Protein AF-A0A8T2QG71-F1 (afdb_monomer_lite)

Radius of gyration: 17.08 Å; chains: 1; bounding box: 44×31×45 Å

Organism: Ceratopteris richardii (NCBI:txid49495)

Structure (mmCIF, N/CA/C/O backbone):
data_AF-A0A8T2QG71-F1
#
_entry.id   AF-A0A8T2QG71-F1
#
loop_
_atom_site.group_PDB
_atom_site.id
_atom_site.type_symbol
_atom_site.label_atom_id
_atom_site.label_alt_id
_atom_site.label_comp_id
_atom_site.label_asym_id
_atom_site.label_entity_id
_atom_site.label_seq_id
_atom_site.pdbx_PDB_ins_code
_atom_site.Cartn_x
_atom_site.Cartn_y
_atom_site.Cartn_z
_atom_site.occupancy
_atom_site.B_iso_or_equiv
_atom_site.auth_seq_id
_atom_site.auth_comp_id
_atom_site.auth_asym_id
_atom_site.auth_atom_id
_atom_site.pdbx_PDB_model_num
ATOM 1 N N . MET A 1 1 ? -5.116 0.628 -10.742 1.00 92.44 1 MET A N 1
ATOM 2 C CA . MET A 1 1 ? -5.164 2.094 -10.550 1.00 92.44 1 MET A CA 1
ATOM 3 C C . MET A 1 1 ? -3.811 2.550 -10.040 1.00 92.44 1 MET A C 1
ATOM 5 O O . MET A 1 1 ? -3.249 1.851 -9.207 1.00 92.44 1 MET A O 1
ATOM 9 N N . PHE A 1 2 ? -3.308 3.684 -10.517 1.00 97.12 2 PHE A N 1
ATOM 10 C CA . PHE A 1 2 ? -2.129 4.361 -9.978 1.00 97.12 2 PHE A CA 1
ATOM 11 C C . PHE A 1 2 ? -2.433 5.856 -9.928 1.00 97.12 2 PHE A C 1
ATOM 13 O O . PHE A 1 2 ? -3.053 6.373 -10.859 1.00 97.12 2 PHE A O 1
ATOM 20 N N . GLN A 1 3 ? -1.992 6.530 -8.878 1.00 97.44 3 GLN A N 1
ATOM 21 C CA . GLN A 1 3 ? -2.072 7.975 -8.754 1.00 97.44 3 GLN A CA 1
ATOM 22 C C . GLN A 1 3 ? -0.763 8.493 -8.173 1.00 97.44 3 GLN A C 1
ATOM 24 O O . GLN A 1 3 ? -0.209 7.886 -7.256 1.00 97.44 3 GLN A O 1
ATOM 29 N N . GLY A 1 4 ? -0.299 9.621 -8.706 1.00 96.50 4 GLY A N 1
ATOM 30 C CA . GLY A 1 4 ? 0.969 10.231 -8.336 1.00 96.50 4 GLY A CA 1
ATOM 31 C C . GLY A 1 4 ? 2.004 10.144 -9.446 1.00 96.50 4 GLY A C 1
ATOM 32 O O . GLY A 1 4 ? 1.641 10.024 -10.617 1.00 96.50 4 GLY A O 1
ATOM 33 N N . THR A 1 5 ? 3.276 10.193 -9.063 1.00 97.12 5 THR A N 1
ATOM 34 C CA . THR A 1 5 ? 4.416 10.208 -9.983 1.00 97.12 5 THR A CA 1
ATOM 35 C C . THR A 1 5 ? 5.596 9.484 -9.354 1.00 97.12 5 THR A C 1
ATOM 37 O O . THR A 1 5 ? 5.891 9.682 -8.175 1.00 97.12 5 THR A O 1
ATOM 40 N N . LEU A 1 6 ? 6.309 8.698 -10.161 1.00 96.69 6 LEU A N 1
ATOM 41 C CA . LEU A 1 6 ? 7.609 8.145 -9.787 1.00 96.69 6 LEU A CA 1
ATOM 42 C C . LEU A 1 6 ? 8.726 9.026 -10.352 1.00 96.69 6 LEU A C 1
ATOM 44 O O . LEU A 1 6 ? 8.934 9.101 -11.563 1.00 96.69 6 LEU A O 1
ATOM 48 N N . GLU A 1 7 ? 9.476 9.676 -9.471 1.00 96.88 7 GLU A N 1
ATOM 49 C CA . GLU A 1 7 ? 10.598 10.552 -9.822 1.00 96.88 7 GLU A CA 1
ATOM 50 C C . GLU A 1 7 ? 11.759 9.769 -10.449 1.00 96.88 7 GLU A C 1
ATOM 52 O O . GLU A 1 7 ? 12.499 10.286 -11.287 1.00 96.88 7 GLU A O 1
ATOM 57 N N . ASN A 1 8 ? 11.897 8.492 -10.089 1.00 95.62 8 ASN A N 1
ATOM 58 C CA . ASN A 1 8 ? 12.921 7.588 -10.601 1.00 95.62 8 ASN A CA 1
ATOM 59 C C . ASN A 1 8 ? 12.366 6.547 -11.594 1.00 95.62 8 ASN A C 1
ATOM 61 O O . ASN A 1 8 ? 12.936 5.469 -11.754 1.00 95.62 8 ASN A O 1
ATOM 65 N N . LEU A 1 9 ? 11.303 6.875 -12.340 1.00 94.25 9 LEU A N 1
ATOM 66 C CA . LEU A 1 9 ? 10.728 5.975 -13.352 1.00 94.25 9 LEU A CA 1
ATOM 67 C C . LEU A 1 9 ? 11.753 5.522 -14.410 1.00 94.25 9 LEU A C 1
ATOM 69 O O . LEU A 1 9 ? 11.742 4.376 -14.853 1.00 94.25 9 LEU A O 1
ATOM 73 N N . THR A 1 10 ? 12.656 6.418 -14.828 1.00 92.31 10 THR A N 1
ATOM 74 C CA . THR A 1 10 ? 13.6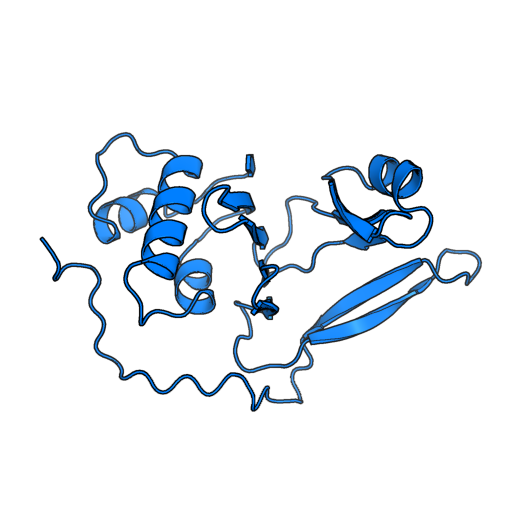65 6.103 -15.853 1.00 92.31 10 THR A CA 1
ATOM 75 C C . THR A 1 10 ? 14.654 5.016 -15.433 1.00 92.31 10 THR A C 1
ATOM 77 O O . THR A 1 10 ? 14.813 4.086 -16.220 1.00 92.31 10 THR A O 1
ATOM 80 N N . PRO A 1 11 ? 15.345 5.108 -14.285 1.00 93.69 11 PRO A N 1
ATOM 81 C CA . PRO A 1 11 ? 16.223 4.027 -13.844 1.00 93.69 11 PRO A CA 1
ATOM 82 C C . PRO A 1 11 ? 15.445 2.739 -13.542 1.00 93.69 11 PRO A C 1
ATOM 84 O O . PRO A 1 11 ? 15.872 1.682 -13.996 1.00 93.69 11 PRO A O 1
ATOM 87 N N . LEU A 1 12 ? 14.258 2.817 -12.922 1.00 92.62 12 LEU A N 1
ATOM 88 C CA . LEU A 1 12 ? 13.440 1.625 -12.658 1.00 92.62 12 LEU A CA 1
ATOM 89 C C . LEU A 1 12 ? 13.082 0.887 -13.956 1.00 92.62 12 LEU A C 1
ATOM 91 O O . LEU A 1 12 ? 13.252 -0.324 -14.053 1.00 92.62 12 LEU A O 1
ATOM 95 N N . ARG A 1 13 ? 12.677 1.592 -15.022 1.00 90.50 13 ARG A N 1
ATOM 96 C CA . ARG A 1 13 ? 12.368 0.920 -16.300 1.00 90.50 13 ARG A CA 1
ATOM 97 C C . ARG A 1 13 ? 13.576 0.171 -16.877 1.00 90.50 13 ARG A C 1
ATOM 99 O O . ARG A 1 13 ? 13.384 -0.840 -17.537 1.00 90.50 13 ARG A O 1
ATOM 106 N N . GLN A 1 14 ? 14.796 0.672 -16.670 1.00 88.88 14 GLN A N 1
ATOM 107 C CA . GLN A 1 14 ? 16.016 0.021 -17.157 1.00 88.88 14 GLN A CA 1
ATOM 108 C C . GLN A 1 14 ? 16.311 -1.245 -16.353 1.00 88.88 14 GLN A C 1
ATOM 110 O O . GLN A 1 14 ? 16.643 -2.268 -16.944 1.00 88.88 14 GLN A O 1
ATOM 115 N N . GLU A 1 15 ? 16.131 -1.183 -15.035 1.00 86.25 15 GLU A N 1
ATOM 116 C CA . GLU A 1 15 ? 16.299 -2.316 -14.122 1.00 86.25 15 GLU A CA 1
ATOM 117 C C . GLU A 1 15 ? 15.328 -3.460 -14.433 1.00 86.25 15 GLU A C 1
ATOM 119 O O . GLU A 1 15 ? 15.739 -4.615 -14.513 1.00 86.25 15 GLU A O 1
ATOM 124 N N . TYR A 1 16 ? 14.068 -3.132 -14.729 1.00 84.81 16 TYR A N 1
ATOM 125 C CA . TYR A 1 16 ? 13.062 -4.108 -15.158 1.00 84.81 16 TYR A CA 1
ATOM 126 C C . TYR A 1 16 ? 13.151 -4.479 -16.653 1.00 84.81 16 TYR A C 1
ATOM 128 O O . TYR A 1 16 ? 12.292 -5.204 -17.155 1.00 84.81 16 TYR A O 1
ATOM 136 N N . GLY A 1 17 ? 14.152 -3.987 -17.397 1.00 86.75 17 GLY A N 1
ATOM 137 C CA . GLY A 1 17 ? 14.333 -4.306 -18.821 1.00 86.75 17 GLY A CA 1
ATOM 138 C C . GLY A 1 17 ? 13.183 -3.839 -19.725 1.00 86.75 17 GLY A C 1
ATOM 139 O O . GLY A 1 17 ? 12.914 -4.439 -20.766 1.00 86.75 17 GLY A O 1
ATOM 140 N N . LEU A 1 18 ? 12.474 -2.781 -19.330 1.00 87.00 18 LEU A N 1
ATOM 141 C CA . LEU A 1 18 ? 11.280 -2.294 -20.008 1.00 87.00 18 LEU A CA 1
ATOM 142 C C . LEU A 1 18 ? 11.597 -1.304 -21.143 1.00 87.00 18 LEU A C 1
ATOM 144 O O . LEU A 1 18 ? 12.613 -0.607 -21.161 1.00 87.00 18 LEU A O 1
ATOM 148 N N . MET A 1 19 ? 10.673 -1.204 -22.104 1.00 83.31 19 MET A N 1
ATOM 149 C CA . MET A 1 19 ? 10.789 -0.305 -23.259 1.00 83.31 19 MET A CA 1
ATOM 150 C C . MET A 1 19 ? 10.797 1.187 -22.867 1.00 83.31 19 MET A C 1
ATOM 152 O O . MET A 1 19 ? 10.422 1.586 -21.769 1.00 83.31 19 MET A O 1
ATOM 156 N N . LYS A 1 20 ? 11.182 2.066 -23.802 1.00 74.44 20 LYS A N 1
ATOM 157 C CA . LYS A 1 20 ? 11.314 3.512 -23.532 1.00 74.44 20 LYS A CA 1
ATOM 158 C C . LYS A 1 20 ? 9.999 4.223 -23.157 1.00 74.44 20 LYS A C 1
ATOM 160 O O . LYS A 1 20 ? 10.074 5.241 -22.479 1.00 74.44 20 LYS A O 1
ATOM 165 N N . ASN A 1 21 ? 8.827 3.701 -23.519 1.00 80.25 21 ASN A N 1
ATOM 166 C CA . ASN A 1 21 ? 7.530 4.375 -23.327 1.00 80.25 21 ASN A CA 1
ATOM 167 C C . ASN A 1 21 ? 6.669 3.717 -22.231 1.00 80.25 21 ASN A C 1
ATOM 169 O O . ASN A 1 21 ? 5.513 3.377 -22.465 1.00 80.25 21 ASN A O 1
ATOM 173 N N . VAL A 1 22 ? 7.249 3.493 -21.053 1.00 87.38 22 VAL A N 1
ATOM 174 C CA . VAL A 1 22 ? 6.588 2.854 -19.901 1.00 87.38 22 VAL A CA 1
ATOM 175 C C . VAL A 1 22 ? 5.980 3.919 -18.997 1.00 87.38 22 VAL A C 1
ATOM 177 O O . VAL A 1 22 ? 6.667 4.873 -18.641 1.00 87.38 22 VAL A O 1
ATOM 180 N N . SER A 1 23 ? 4.717 3.741 -18.613 1.00 93.38 23 SER A N 1
ATOM 181 C CA . SER A 1 23 ? 4.063 4.526 -17.559 1.00 93.38 23 SER A CA 1
ATOM 182 C C . SER A 1 23 ? 4.255 3.889 -16.179 1.00 93.38 23 SER A C 1
ATOM 184 O O . SER A 1 23 ? 4.574 2.703 -16.071 1.00 93.38 23 SER A O 1
ATOM 186 N N . GLU A 1 24 ? 3.984 4.635 -15.110 1.00 95.31 24 GLU A N 1
ATOM 187 C CA . GLU A 1 24 ? 4.003 4.146 -13.725 1.00 95.31 24 GLU A CA 1
ATOM 188 C C . GLU A 1 24 ? 3.079 2.936 -13.535 1.00 95.31 24 GLU A C 1
ATOM 190 O O . GLU A 1 24 ? 3.435 1.970 -12.865 1.00 95.31 24 GLU A O 1
ATOM 195 N N . VAL A 1 25 ? 1.918 2.941 -14.200 1.00 95.12 25 VAL A N 1
ATOM 196 C CA . VAL A 1 25 ? 0.981 1.807 -14.199 1.00 95.12 25 VAL A CA 1
ATOM 197 C C . VAL A 1 25 ? 1.643 0.548 -14.761 1.00 95.12 25 VAL A C 1
ATOM 199 O O . VAL A 1 25 ? 1.516 -0.526 -14.176 1.00 95.12 25 VAL A O 1
ATOM 202 N N . MET A 1 26 ? 2.347 0.665 -15.891 1.00 93.69 26 MET A N 1
ATOM 203 C CA . MET A 1 26 ? 3.036 -0.470 -16.510 1.00 93.69 26 MET A CA 1
ATOM 204 C C . MET A 1 26 ? 4.194 -0.966 -15.643 1.00 93.69 26 MET A C 1
ATOM 206 O O . MET A 1 26 ? 4.354 -2.177 -15.497 1.00 93.69 26 MET A O 1
ATOM 210 N N . LEU A 1 27 ? 4.956 -0.049 -15.039 1.00 94.50 27 LEU A N 1
ATOM 211 C CA . LEU A 1 27 ? 6.033 -0.395 -14.113 1.00 94.50 27 LEU A CA 1
ATOM 212 C C . LEU A 1 27 ? 5.498 -1.194 -12.916 1.00 94.50 27 LEU A C 1
ATOM 214 O O . LEU A 1 27 ? 6.020 -2.264 -12.626 1.00 94.50 27 LEU A O 1
ATOM 218 N N . VAL A 1 28 ? 4.435 -0.721 -12.255 1.00 95.44 28 VAL A N 1
ATOM 219 C CA . VAL A 1 28 ? 3.840 -1.411 -11.095 1.00 95.44 28 VAL A CA 1
ATOM 220 C C . VAL A 1 28 ? 3.307 -2.793 -11.475 1.00 95.44 28 VAL A C 1
ATOM 222 O O . VAL A 1 28 ? 3.473 -3.742 -10.710 1.00 95.44 28 VAL A O 1
ATOM 225 N N . ILE A 1 29 ? 2.702 -2.938 -12.660 1.00 94.25 29 ILE A N 1
ATOM 226 C CA . ILE A 1 29 ? 2.255 -4.247 -13.155 1.00 94.25 29 ILE A CA 1
ATOM 227 C C . ILE A 1 29 ? 3.444 -5.198 -13.327 1.00 94.25 29 ILE A C 1
ATOM 229 O O . ILE A 1 29 ? 3.346 -6.358 -12.925 1.00 94.25 29 ILE A O 1
ATOM 233 N N . GLU A 1 30 ? 4.554 -4.741 -13.908 1.00 92.00 30 GLU A N 1
ATOM 234 C CA . GLU A 1 30 ? 5.721 -5.605 -14.115 1.00 92.00 30 GLU A CA 1
ATOM 235 C C . GLU A 1 30 ? 6.449 -5.932 -12.806 1.00 92.00 30 GLU A C 1
ATOM 237 O O . GLU A 1 30 ? 6.811 -7.086 -12.567 1.00 92.00 30 GLU A O 1
ATOM 242 N N . ALA A 1 31 ? 6.585 -4.954 -11.911 1.00 92.00 31 ALA A N 1
ATOM 243 C CA . ALA A 1 31 ? 7.125 -5.164 -10.574 1.00 92.00 31 ALA A CA 1
ATOM 244 C C . ALA A 1 31 ? 6.299 -6.215 -9.810 1.00 92.00 31 ALA A C 1
ATOM 246 O O . ALA A 1 31 ? 6.855 -7.169 -9.265 1.00 92.00 31 ALA A O 1
ATOM 247 N N . TYR A 1 32 ? 4.963 -6.120 -9.857 1.00 93.56 32 TYR A N 1
ATOM 248 C CA . TYR A 1 32 ? 4.070 -7.112 -9.253 1.00 93.56 32 TYR A CA 1
ATOM 249 C C . TYR A 1 32 ? 4.225 -8.507 -9.870 1.00 93.56 32 TYR A C 1
ATOM 251 O O . TYR A 1 32 ? 4.320 -9.491 -9.136 1.00 93.56 32 TYR A O 1
ATOM 259 N N . LYS A 1 33 ? 4.289 -8.622 -11.203 1.00 91.62 33 LYS A N 1
ATOM 260 C CA . LYS A 1 33 ? 4.542 -9.917 -11.858 1.00 91.62 33 LYS A CA 1
ATOM 261 C C . LYS A 1 33 ? 5.872 -10.513 -11.424 1.00 91.62 33 LYS A C 1
ATOM 263 O O . LYS A 1 33 ? 5.952 -11.714 -11.211 1.00 91.62 33 LYS A O 1
ATOM 268 N N . THR A 1 34 ? 6.898 -9.686 -11.250 1.00 88.00 34 THR A N 1
ATOM 269 C CA . THR A 1 34 ? 8.210 -10.159 -10.802 1.00 88.00 34 THR A CA 1
ATOM 270 C C . THR A 1 34 ? 8.150 -10.684 -9.366 1.00 88.00 34 THR A C 1
ATOM 272 O O . THR A 1 34 ? 8.654 -11.775 -9.103 1.00 88.00 34 THR A O 1
ATOM 275 N N . LEU A 1 35 ? 7.455 -9.979 -8.465 1.00 88.56 35 LEU A N 1
ATOM 276 C CA . LEU A 1 35 ? 7.187 -10.450 -7.098 1.00 88.56 35 LEU A CA 1
ATOM 277 C C . LEU A 1 35 ? 6.393 -11.767 -7.073 1.00 88.56 35 LEU A C 1
ATOM 279 O O . LEU A 1 35 ? 6.651 -12.628 -6.236 1.00 88.56 35 LEU A O 1
ATOM 283 N N . ARG A 1 36 ? 5.432 -11.925 -7.988 1.00 89.00 36 ARG A N 1
ATOM 284 C CA . ARG A 1 36 ? 4.561 -13.102 -8.082 1.00 89.00 36 ARG A CA 1
ATOM 285 C C . ARG A 1 36 ? 5.259 -14.319 -8.694 1.00 89.00 36 ARG A C 1
ATOM 287 O O . ARG A 1 36 ? 5.129 -15.418 -8.167 1.00 89.00 36 ARG A O 1
ATOM 294 N N . ASP A 1 37 ? 5.959 -14.128 -9.811 1.00 85.38 37 ASP A N 1
ATOM 295 C CA . ASP A 1 37 ? 6.411 -15.213 -10.692 1.00 85.38 37 ASP A CA 1
ATOM 296 C C . ASP A 1 37 ? 7.893 -15.564 -10.519 1.00 85.38 37 ASP A C 1
ATOM 298 O O . ASP A 1 37 ? 8.300 -16.676 -10.849 1.00 85.38 37 ASP A O 1
ATOM 302 N N . ARG A 1 38 ? 8.725 -14.615 -10.066 1.00 70.12 38 ARG A N 1
ATOM 303 C CA . ARG A 1 38 ? 10.193 -14.694 -10.194 1.00 70.12 38 ARG A CA 1
ATOM 304 C C . ARG A 1 38 ? 10.941 -14.549 -8.865 1.00 70.12 38 ARG A C 1
ATOM 306 O O . ARG A 1 38 ? 12.076 -14.081 -8.858 1.00 70.12 38 ARG A O 1
ATOM 313 N N . GLY A 1 39 ? 10.320 -14.930 -7.744 1.00 65.25 39 GLY A N 1
ATOM 314 C CA . GLY A 1 39 ? 10.921 -14.830 -6.406 1.00 65.25 39 GLY A CA 1
ATOM 315 C C . GLY A 1 39 ? 12.375 -15.337 -6.360 1.00 65.25 39 GLY A C 1
ATOM 316 O O . GLY A 1 39 ? 12.675 -16.385 -6.938 1.00 65.25 39 GLY A O 1
ATOM 317 N N . PRO A 1 40 ? 13.266 -14.590 -5.672 1.00 63.16 40 PRO A N 1
ATOM 318 C CA . PRO A 1 40 ? 13.144 -14.509 -4.214 1.00 63.16 40 PRO A CA 1
ATOM 319 C C . PRO A 1 40 ? 13.207 -13.084 -3.619 1.00 63.16 40 PRO A C 1
ATOM 321 O O . PRO A 1 40 ? 13.721 -12.903 -2.516 1.00 63.16 40 PRO A O 1
ATOM 324 N N . PHE A 1 41 ? 12.719 -12.055 -4.318 1.00 71.44 41 PHE A N 1
ATOM 325 C CA . PHE A 1 41 ? 12.739 -10.682 -3.795 1.00 71.44 41 PHE A CA 1
ATOM 326 C C . PHE A 1 41 ? 11.495 -10.350 -2.966 1.00 71.44 41 PHE A C 1
ATOM 328 O O . PHE A 1 41 ? 10.379 -10.602 -3.425 1.00 71.44 41 PHE A O 1
ATOM 335 N N . PRO A 1 42 ? 11.651 -9.761 -1.770 1.00 86.06 42 PRO A N 1
ATOM 336 C CA . PRO A 1 42 ? 10.515 -9.395 -0.947 1.00 86.06 42 PRO A CA 1
ATOM 337 C C . PRO A 1 42 ? 9.886 -8.078 -1.437 1.00 86.06 42 PRO A C 1
ATOM 339 O O . PRO A 1 42 ? 10.561 -7.209 -1.996 1.00 86.06 42 PRO A O 1
ATOM 342 N N . ALA A 1 43 ? 8.574 -7.935 -1.233 1.00 91.06 43 ALA A N 1
ATOM 343 C CA . ALA A 1 43 ? 7.807 -6.777 -1.698 1.00 91.06 43 ALA A CA 1
ATOM 344 C C . ALA A 1 43 ? 8.308 -5.453 -1.107 1.00 91.06 43 ALA A C 1
ATOM 346 O O . ALA A 1 43 ? 8.254 -4.425 -1.779 1.00 91.06 43 ALA A O 1
ATOM 347 N N . ASP A 1 44 ? 8.824 -5.474 0.123 1.00 91.56 44 ASP A N 1
ATOM 348 C CA . ASP A 1 44 ? 9.369 -4.284 0.767 1.00 91.56 44 ASP A CA 1
ATOM 349 C C . ASP A 1 44 ? 10.573 -3.704 0.026 1.00 91.56 44 ASP A C 1
ATOM 351 O O . ASP A 1 44 ? 10.620 -2.493 -0.173 1.00 91.56 44 ASP A O 1
ATOM 355 N N . LYS A 1 45 ? 11.481 -4.550 -0.475 1.00 90.19 45 LYS A N 1
ATOM 356 C CA . LYS A 1 45 ? 12.624 -4.092 -1.269 1.00 90.19 45 LYS A CA 1
ATOM 357 C C . LYS A 1 45 ? 12.162 -3.364 -2.533 1.00 90.19 45 LYS A C 1
ATOM 359 O O . LYS A 1 45 ? 12.546 -2.218 -2.746 1.00 90.19 45 LYS A O 1
ATOM 364 N N . VAL A 1 46 ? 11.279 -3.992 -3.310 1.00 91.75 46 VAL A N 1
ATOM 365 C CA . VAL A 1 46 ? 10.739 -3.412 -4.553 1.00 91.75 46 VAL A CA 1
ATOM 366 C C . VAL A 1 46 ? 10.047 -2.075 -4.301 1.00 91.75 46 VAL A C 1
ATOM 368 O O . VAL A 1 46 ? 10.241 -1.122 -5.050 1.00 91.75 46 VAL A O 1
ATOM 371 N N . LEU A 1 47 ? 9.240 -1.987 -3.243 1.00 95.38 47 LEU A N 1
ATOM 372 C CA . LEU A 1 47 ? 8.530 -0.756 -2.902 1.00 95.38 47 LEU A CA 1
ATOM 373 C C . LEU A 1 47 ? 9.465 0.331 -2.362 1.00 95.38 47 LEU A C 1
ATOM 375 O O . LEU A 1 47 ? 9.241 1.503 -2.646 1.00 95.38 47 LEU A O 1
ATOM 379 N N . SER A 1 48 ? 10.523 -0.040 -1.633 1.00 94.38 48 SER A N 1
ATOM 380 C CA . SER A 1 48 ? 11.527 0.908 -1.128 1.00 94.38 48 SER A CA 1
ATOM 381 C C . SER A 1 48 ? 12.358 1.560 -2.238 1.00 94.38 48 SER A C 1
ATOM 383 O O . SER A 1 48 ? 12.872 2.661 -2.057 1.00 94.38 48 SER A O 1
ATOM 385 N N . GLU A 1 49 ? 12.465 0.908 -3.399 1.00 93.88 49 GLU A N 1
ATOM 386 C CA . GLU A 1 49 ? 13.162 1.430 -4.579 1.00 93.88 49 GLU A CA 1
ATOM 387 C C . GLU A 1 49 ? 12.290 2.406 -5.391 1.00 93.88 49 GLU A C 1
ATOM 389 O O . GLU A 1 49 ? 12.811 3.139 -6.231 1.00 93.88 49 GLU A O 1
ATOM 394 N N . MET A 1 50 ? 10.975 2.470 -5.150 1.00 95.56 50 MET A N 1
ATOM 395 C CA . MET A 1 50 ? 10.083 3.431 -5.807 1.00 95.56 50 MET A CA 1
ATOM 396 C C . MET A 1 50 ? 10.193 4.805 -5.138 1.00 95.56 50 MET A C 1
ATOM 398 O O . MET A 1 50 ? 9.679 5.012 -4.041 1.00 95.56 50 MET A O 1
ATOM 402 N N . ASN A 1 51 ? 10.832 5.765 -5.813 1.00 96.06 51 ASN A N 1
ATOM 403 C CA . ASN A 1 51 ? 10.929 7.140 -5.329 1.00 96.06 51 ASN A CA 1
ATOM 404 C C . ASN A 1 51 ? 9.850 8.014 -5.972 1.00 96.06 51 ASN A C 1
ATOM 406 O O . ASN A 1 51 ? 9.768 8.116 -7.198 1.00 96.06 51 ASN A O 1
ATOM 410 N N . GLY A 1 52 ? 9.062 8.684 -5.143 1.00 95.88 52 GLY A N 1
ATOM 411 C CA . GLY A 1 52 ? 8.047 9.635 -5.563 1.00 95.88 52 GLY A CA 1
ATOM 412 C C . GLY A 1 52 ? 6.848 9.640 -4.626 1.00 95.88 52 GLY A C 1
ATOM 413 O O . GLY A 1 52 ? 6.840 8.994 -3.581 1.00 95.88 52 GLY A O 1
ATOM 414 N N . GLN A 1 53 ? 5.815 10.370 -5.028 1.00 97.50 53 GLN A N 1
ATOM 415 C CA . GLN A 1 53 ? 4.539 10.426 -4.319 1.00 97.50 53 GLN A CA 1
ATOM 416 C C . GLN A 1 53 ? 3.580 9.520 -5.061 1.00 97.50 53 GLN A C 1
ATOM 418 O O . GLN A 1 53 ? 3.309 9.769 -6.237 1.00 97.50 53 GLN A O 1
ATOM 423 N N . PHE A 1 54 ? 3.096 8.464 -4.418 1.00 97.88 54 PHE A N 1
ATOM 424 C CA . PHE A 1 54 ? 2.278 7.479 -5.102 1.00 97.88 54 PHE A CA 1
ATOM 425 C C . PHE A 1 54 ? 1.322 6.736 -4.180 1.00 97.88 54 PHE A C 1
ATOM 427 O O . PHE A 1 54 ? 1.598 6.417 -3.022 1.00 97.88 54 PHE A O 1
ATOM 434 N N . VAL A 1 55 ? 0.205 6.353 -4.778 1.00 98.25 55 VAL A N 1
ATOM 435 C CA . VAL A 1 55 ? -0.644 5.274 -4.302 1.00 98.25 55 VAL A CA 1
ATOM 436 C C . VAL A 1 55 ? -1.042 4.418 -5.491 1.00 98.25 55 VAL A C 1
ATOM 438 O O . VAL A 1 55 ? -1.324 4.920 -6.583 1.00 98.25 55 VAL A O 1
ATOM 441 N N . PHE A 1 56 ? -1.100 3.109 -5.293 1.00 98.12 56 PHE A N 1
ATOM 442 C CA . PHE A 1 56 ? -1.676 2.231 -6.296 1.00 98.12 56 PHE A CA 1
ATOM 443 C C . PHE A 1 56 ? -2.494 1.115 -5.670 1.00 98.12 56 PHE A C 1
ATOM 445 O O . PHE A 1 56 ? -2.260 0.686 -4.543 1.00 98.12 56 PHE A O 1
ATOM 452 N N . ILE A 1 57 ? -3.452 0.636 -6.458 1.00 97.81 57 ILE A N 1
ATOM 453 C CA . ILE A 1 57 ? -4.271 -0.537 -6.169 1.00 97.81 57 ILE A CA 1
ATOM 454 C C . ILE A 1 57 ? -4.221 -1.411 -7.417 1.00 97.81 57 ILE A C 1
ATOM 456 O O . ILE A 1 57 ? -4.654 -0.994 -8.502 1.00 97.81 57 ILE A O 1
ATOM 460 N N . LEU A 1 58 ? -3.681 -2.612 -7.266 1.00 97.69 58 LEU A N 1
ATOM 461 C CA . LEU A 1 58 ? -3.594 -3.635 -8.297 1.00 97.69 58 LEU A CA 1
ATOM 462 C C . LEU A 1 58 ? -4.480 -4.813 -7.897 1.00 97.69 58 LEU A C 1
ATOM 464 O O . LEU A 1 58 ? -4.457 -5.252 -6.751 1.00 97.69 58 LEU A O 1
ATOM 468 N N . TYR A 1 59 ? -5.251 -5.327 -8.851 1.00 97.00 59 TYR A N 1
ATOM 469 C CA . TYR A 1 59 ? -5.995 -6.570 -8.689 1.00 97.00 59 TYR A CA 1
ATOM 470 C C . TYR A 1 59 ? -5.534 -7.571 -9.744 1.00 97.00 59 TYR A C 1
ATOM 472 O O . TYR A 1 59 ? -5.668 -7.322 -10.943 1.00 97.00 59 TYR A O 1
ATOM 480 N N . ASP A 1 60 ? -4.980 -8.690 -9.292 1.00 96.38 60 ASP A N 1
ATOM 481 C CA . ASP A 1 60 ? -4.679 -9.844 -10.127 1.00 96.38 60 ASP A CA 1
ATOM 482 C C . ASP A 1 60 ? -5.884 -10.785 -10.121 1.00 96.38 60 ASP A C 1
ATOM 484 O O . ASP A 1 60 ? -6.097 -11.538 -9.170 1.00 96.38 60 ASP A O 1
ATOM 488 N N . ALA A 1 61 ? -6.668 -10.747 -11.198 1.00 96.25 61 ALA A N 1
ATOM 489 C CA . ALA A 1 61 ? -7.854 -11.582 -11.350 1.00 96.25 61 ALA A CA 1
ATOM 490 C C . ALA A 1 61 ? -7.535 -13.085 -11.428 1.00 96.25 61 ALA A C 1
ATOM 492 O O . ALA A 1 61 ? -8.366 -13.896 -11.026 1.00 96.25 61 ALA A O 1
ATOM 493 N N . ASN A 1 62 ? -6.343 -13.465 -11.903 1.00 95.25 62 ASN A N 1
ATOM 494 C CA . ASN A 1 62 ? -5.966 -14.875 -12.039 1.00 95.25 62 ASN A CA 1
ATOM 495 C C . ASN A 1 62 ? -5.707 -15.511 -10.672 1.00 95.25 62 ASN A C 1
ATOM 497 O O . ASN A 1 62 ? -6.082 -16.656 -10.442 1.00 95.25 62 ASN A O 1
ATOM 501 N N . ASN A 1 63 ? -5.086 -14.753 -9.767 1.00 93.88 63 ASN A N 1
ATOM 502 C CA . ASN A 1 63 ? -4.751 -15.213 -8.418 1.00 93.88 63 ASN A CA 1
ATOM 503 C C . ASN A 1 63 ? -5.729 -14.711 -7.349 1.00 93.88 63 ASN A C 1
ATOM 505 O O . ASN A 1 63 ? -5.571 -15.039 -6.178 1.00 93.88 63 ASN A O 1
ATOM 509 N N . GLN A 1 64 ? -6.723 -13.908 -7.743 1.00 95.38 64 GLN A N 1
ATOM 510 C CA . GLN A 1 64 ? -7.655 -13.224 -6.845 1.00 95.38 64 GLN A CA 1
ATOM 511 C C . GLN A 1 64 ? -6.924 -12.421 -5.753 1.00 95.38 64 GLN A C 1
ATOM 513 O O . GLN A 1 64 ? -7.330 -12.396 -4.588 1.00 95.38 64 GLN A O 1
ATOM 518 N N . THR A 1 65 ? -5.836 -11.754 -6.142 1.00 95.38 65 THR A N 1
ATOM 519 C CA . THR A 1 65 ? -4.952 -11.028 -5.225 1.00 95.38 65 THR A CA 1
ATOM 520 C C . THR A 1 65 ? -5.136 -9.529 -5.383 1.00 95.38 65 THR A C 1
ATOM 522 O O . THR A 1 65 ? -5.045 -9.000 -6.489 1.00 95.38 65 THR A O 1
ATOM 525 N N . VAL A 1 66 ? -5.356 -8.829 -4.274 1.00 96.69 66 VAL A N 1
ATOM 526 C CA . VAL A 1 66 ? -5.306 -7.363 -4.217 1.00 96.69 66 VAL A CA 1
ATOM 527 C C . VAL A 1 66 ? -3.942 -6.970 -3.672 1.00 96.69 66 VAL A C 1
ATOM 529 O O . VAL A 1 66 ? -3.563 -7.471 -2.622 1.00 96.69 66 VAL A O 1
ATOM 532 N N . PHE A 1 67 ? -3.234 -6.067 -4.345 1.00 97.38 67 PHE A N 1
ATOM 533 C CA . PHE A 1 67 ? -1.963 -5.507 -3.895 1.00 97.38 67 PHE A CA 1
ATOM 534 C C . PHE A 1 67 ? -2.051 -3.980 -3.883 1.00 97.38 67 PHE A C 1
ATOM 536 O O . PHE A 1 67 ? -2.303 -3.354 -4.915 1.00 97.38 67 PHE A O 1
ATOM 543 N N . VAL A 1 68 ? -1.884 -3.381 -2.708 1.00 98.25 68 VAL A N 1
ATOM 544 C CA . VAL A 1 68 ? -2.018 -1.935 -2.484 1.00 98.25 68 VAL A CA 1
ATOM 545 C C . VAL A 1 68 ? -0.756 -1.418 -1.838 1.00 98.25 68 VAL A C 1
ATOM 547 O O . VAL A 1 68 ? -0.281 -2.041 -0.895 1.00 98.25 68 VAL A O 1
ATOM 550 N N . ALA A 1 69 ? -0.250 -0.274 -2.281 1.00 98.25 69 ALA A N 1
ATOM 551 C CA . ALA A 1 69 ? 0.840 0.410 -1.599 1.00 98.25 69 ALA A CA 1
ATOM 552 C C . ALA A 1 69 ? 0.650 1.924 -1.626 1.00 98.25 69 ALA A C 1
ATOM 554 O O . ALA A 1 69 ? 0.002 2.468 -2.527 1.00 98.25 69 ALA A O 1
ATOM 555 N N . LYS A 1 70 ? 1.226 2.582 -0.622 1.00 98.25 70 LYS A N 1
ATOM 556 C CA . LYS A 1 70 ? 1.220 4.033 -0.448 1.00 98.25 70 LYS A CA 1
ATOM 557 C C . LYS A 1 70 ? 2.609 4.503 -0.031 1.00 98.25 70 LYS A C 1
ATOM 559 O O . LYS A 1 70 ? 3.176 3.905 0.883 1.00 98.25 70 LYS A O 1
ATOM 564 N N . ASP A 1 71 ? 3.089 5.576 -0.658 1.00 97.69 71 ASP A N 1
ATOM 565 C CA . ASP A 1 71 ? 4.402 6.172 -0.399 1.00 97.69 71 ASP A CA 1
ATOM 566 C C . ASP A 1 71 ? 4.624 6.563 1.084 1.00 97.69 71 ASP A C 1
ATOM 568 O O . ASP A 1 71 ? 3.671 6.691 1.865 1.00 97.69 71 ASP A O 1
ATOM 572 N N . CYS A 1 72 ? 5.888 6.746 1.488 1.00 95.56 72 CYS A N 1
ATOM 573 C CA . CYS A 1 72 ? 6.266 7.053 2.877 1.00 95.56 72 CYS A CA 1
ATOM 574 C C . CYS A 1 72 ? 5.881 8.474 3.312 1.00 95.56 72 CYS A C 1
ATOM 576 O O . CYS A 1 72 ? 5.596 8.700 4.487 1.00 95.56 72 CYS A O 1
ATOM 578 N N . GLU A 1 73 ? 5.836 9.439 2.389 1.00 94.44 73 GLU A N 1
ATOM 579 C CA . GLU A 1 73 ? 5.407 10.805 2.714 1.00 94.44 73 GLU A CA 1
ATOM 580 C C . GLU A 1 73 ? 3.887 10.878 2.904 1.00 94.44 73 GLU A C 1
ATOM 582 O O . GLU A 1 73 ? 3.368 11.730 3.630 1.00 94.44 73 GLU A O 1
ATOM 587 N N . GLY A 1 74 ? 3.160 9.979 2.244 1.00 93.69 74 GLY A N 1
ATOM 588 C CA . GLY A 1 74 ? 1.726 9.794 2.351 1.00 93.69 74 GLY A CA 1
ATOM 589 C C . GLY A 1 74 ? 0.899 10.990 1.883 1.00 93.69 74 GLY A C 1
ATOM 590 O O . GLY A 1 74 ? -0.238 11.148 2.346 1.00 93.69 74 GLY A O 1
ATOM 591 N N . LYS A 1 75 ? 1.463 11.813 0.987 1.00 94.81 75 LYS A N 1
ATOM 592 C CA . LYS A 1 75 ? 0.869 13.063 0.478 1.00 94.81 75 LYS A CA 1
ATOM 593 C C . LYS A 1 75 ? -0.410 12.831 -0.317 1.00 94.81 75 LYS A C 1
ATOM 595 O O . LYS A 1 75 ? -1.336 13.635 -0.223 1.00 94.81 75 LYS A O 1
ATOM 600 N N . ILE A 1 76 ? -0.479 11.734 -1.070 1.00 97.12 76 ILE A N 1
ATOM 601 C CA . ILE A 1 76 ? -1.697 11.355 -1.788 1.00 97.12 76 ILE A CA 1
ATOM 602 C C . ILE A 1 76 ? -2.636 10.647 -0.804 1.00 97.12 76 ILE A C 1
ATOM 604 O O . ILE A 1 76 ? -2.232 9.666 -0.171 1.00 97.12 76 ILE A O 1
ATOM 608 N N . PRO A 1 77 ? -3.872 11.132 -0.600 1.00 96.75 77 PRO A N 1
ATOM 609 C CA . PRO A 1 77 ? -4.786 10.519 0.348 1.00 96.75 77 PRO A CA 1
ATOM 610 C C . PRO A 1 77 ? -5.234 9.145 -0.150 1.00 96.75 77 PRO A C 1
ATOM 612 O O . PRO A 1 77 ? -5.656 8.978 -1.284 1.00 96.75 77 PRO A O 1
ATOM 615 N N . LEU A 1 78 ? -5.208 8.164 0.745 1.00 97.81 78 LEU A N 1
ATOM 616 C CA . LEU A 1 78 ? -5.874 6.888 0.544 1.00 97.81 78 LEU A CA 1
ATOM 617 C C . LEU A 1 78 ? -6.474 6.470 1.872 1.00 97.81 78 LEU A C 1
ATOM 619 O O . LEU A 1 78 ? -5.811 6.511 2.912 1.00 97.81 78 LEU A O 1
ATOM 623 N N . TYR A 1 79 ? -7.723 6.051 1.813 1.00 96.62 79 TYR A N 1
ATOM 624 C CA . TYR A 1 79 ? -8.464 5.472 2.909 1.00 96.62 79 TYR A CA 1
ATOM 625 C C . TYR A 1 79 ? -8.898 4.069 2.511 1.00 96.62 79 TYR A C 1
ATOM 627 O O . TYR A 1 79 ? -9.108 3.770 1.334 1.00 96.62 79 TYR A O 1
ATOM 635 N N . TRP A 1 80 ? -9.053 3.224 3.516 1.00 96.81 80 TRP A N 1
ATOM 636 C CA . TRP A 1 80 ? -9.585 1.879 3.377 1.00 96.81 80 TRP A CA 1
ATOM 637 C C . TRP A 1 80 ? -10.632 1.618 4.454 1.00 96.81 80 TRP A C 1
ATOM 639 O O . TRP A 1 80 ? -10.638 2.266 5.507 1.00 96.81 80 TRP A O 1
ATOM 649 N N . GLY A 1 81 ? -11.538 0.692 4.189 1.00 95.31 81 GLY A N 1
ATOM 650 C CA . GLY A 1 81 ? -12.572 0.313 5.134 1.00 95.31 81 GLY A CA 1
ATOM 651 C C . GLY A 1 81 ? -13.196 -1.024 4.794 1.00 95.31 81 GLY A C 1
ATOM 652 O O . GLY A 1 81 ? -13.014 -1.548 3.695 1.00 95.31 81 GLY A O 1
ATOM 653 N N . THR A 1 82 ? -13.937 -1.563 5.751 1.00 94.62 82 THR A N 1
ATOM 654 C CA . THR A 1 82 ? -14.643 -2.835 5.602 1.00 94.62 82 THR A CA 1
ATOM 655 C C . THR A 1 82 ? -16.139 -2.566 5.591 1.00 94.62 82 THR A C 1
ATOM 657 O O . THR A 1 82 ? -16.672 -2.013 6.556 1.00 94.62 82 THR A O 1
ATOM 660 N N . ALA A 1 83 ? -16.807 -2.931 4.500 1.00 94.44 83 ALA A N 1
ATOM 661 C CA . ALA A 1 83 ? -18.260 -2.866 4.383 1.00 94.44 83 ALA A CA 1
ATOM 662 C C . ALA A 1 83 ? -18.949 -3.961 5.223 1.00 94.44 83 ALA A C 1
ATOM 664 O O . ALA A 1 83 ? -18.300 -4.860 5.763 1.00 94.44 83 ALA A O 1
ATOM 665 N N . GLU A 1 84 ? -20.274 -3.881 5.356 1.00 93.00 84 GLU A N 1
ATOM 666 C CA . GLU A 1 84 ? -21.072 -4.828 6.154 1.00 93.00 84 GLU A CA 1
ATOM 667 C C . GLU A 1 84 ? -20.961 -6.278 5.649 1.00 93.00 84 GLU A C 1
ATOM 669 O O . GLU A 1 84 ? -20.879 -7.219 6.440 1.00 93.00 84 GLU A O 1
ATOM 674 N N . ASP A 1 85 ? -20.855 -6.456 4.333 1.00 94.31 85 ASP A N 1
ATOM 675 C CA . ASP A 1 85 ? -20.628 -7.743 3.664 1.00 94.31 85 ASP A CA 1
ATOM 676 C C . ASP A 1 85 ? -19.171 -8.238 3.752 1.00 94.31 85 ASP A C 1
ATOM 678 O O . ASP A 1 85 ? -18.824 -9.272 3.179 1.00 94.31 85 ASP A O 1
ATOM 682 N N . LYS A 1 86 ? -18.327 -7.530 4.515 1.00 90.75 86 LYS A N 1
ATOM 683 C CA . LYS A 1 86 ? -16.890 -7.772 4.699 1.00 90.75 86 LYS A CA 1
ATOM 684 C C . LYS A 1 86 ? -16.041 -7.474 3.462 1.00 90.75 86 LYS A C 1
ATOM 686 O O . LYS A 1 86 ? -14.854 -7.809 3.465 1.00 90.75 86 LYS A O 1
ATOM 691 N N . ALA A 1 87 ? -16.595 -6.822 2.440 1.00 93.31 87 ALA A N 1
ATOM 692 C CA . ALA A 1 87 ? -15.804 -6.343 1.318 1.00 93.31 87 ALA A CA 1
ATOM 693 C C . ALA A 1 87 ? -14.816 -5.260 1.776 1.00 93.31 87 ALA A C 1
ATOM 695 O O . ALA A 1 87 ? -15.148 -4.376 2.572 1.00 93.31 87 ALA A O 1
ATOM 696 N N . LEU A 1 88 ? -13.593 -5.332 1.251 1.00 94.38 88 LEU A N 1
ATOM 697 C CA . LEU A 1 88 ? -12.582 -4.300 1.435 1.00 94.38 88 LEU A CA 1
ATOM 698 C C . LEU A 1 88 ? -12.809 -3.192 0.403 1.00 94.38 88 LEU A C 1
ATOM 700 O O . LEU A 1 88 ? -12.832 -3.456 -0.799 1.00 94.38 88 LEU A O 1
ATOM 704 N N . ALA A 1 89 ? -12.958 -1.959 0.871 1.00 95.69 89 ALA A N 1
ATOM 705 C CA . ALA A 1 89 ? -13.178 -0.785 0.038 1.00 95.69 89 ALA A CA 1
ATOM 706 C C . ALA A 1 89 ? -12.027 0.210 0.194 1.00 95.69 89 ALA A C 1
ATOM 708 O O . ALA A 1 89 ? -11.473 0.369 1.282 1.00 95.69 89 ALA A O 1
ATOM 709 N N . PHE A 1 90 ? -11.705 0.908 -0.894 1.00 96.44 90 PHE A N 1
ATOM 710 C CA . PHE A 1 90 ? -10.677 1.943 -0.945 1.00 96.44 90 PHE A CA 1
ATOM 711 C C . PHE A 1 90 ? -11.249 3.222 -1.548 1.00 96.44 90 PHE A C 1
ATOM 713 O O . PHE A 1 90 ? -12.101 3.165 -2.433 1.00 96.44 90 PHE A O 1
ATOM 720 N N . SER A 1 91 ? -10.780 4.373 -1.077 1.00 95.81 91 SER A N 1
ATOM 721 C CA . SER A 1 91 ? -11.182 5.678 -1.605 1.00 95.81 91 SER A CA 1
ATOM 722 C C . SER A 1 91 ? -10.147 6.741 -1.257 1.00 95.81 91 SER A C 1
ATOM 724 O O . SER A 1 91 ? -9.569 6.711 -0.173 1.00 95.81 91 SER A O 1
ATOM 726 N N . GLU A 1 92 ? -9.956 7.725 -2.129 1.00 94.62 92 GLU A N 1
ATOM 727 C CA . GLU A 1 92 ? -9.223 8.962 -1.812 1.00 94.62 92 GLU A CA 1
ATOM 728 C C . GLU A 1 92 ? -10.078 9.919 -0.958 1.00 94.62 92 GLU A C 1
ATOM 730 O O . GLU A 1 92 ? -9.561 10.785 -0.252 1.00 94.62 92 GLU A O 1
ATOM 735 N N . THR A 1 93 ? -11.402 9.734 -0.986 1.00 93.50 93 THR A N 1
ATOM 736 C CA . THR A 1 93 ? -12.404 10.569 -0.315 1.00 93.50 93 THR A CA 1
ATOM 737 C C . THR A 1 93 ? -13.071 9.778 0.821 1.00 93.50 93 THR A C 1
ATOM 739 O O . THR A 1 93 ? -13.791 8.806 0.549 1.00 93.50 93 THR A O 1
ATOM 742 N N . PRO A 1 94 ? -12.850 10.139 2.099 1.00 92.44 94 PRO A N 1
ATOM 743 C CA . PRO A 1 94 ? -13.324 9.356 3.242 1.00 92.44 94 PRO A CA 1
ATOM 744 C C . PRO A 1 94 ? -14.854 9.322 3.367 1.00 92.44 94 PRO A C 1
ATOM 746 O O . PRO A 1 94 ? -15.399 8.379 3.941 1.00 92.44 94 PRO A O 1
ATOM 749 N N . GLU A 1 95 ? -15.567 10.297 2.806 1.00 93.12 95 GLU A N 1
ATOM 750 C CA . GLU A 1 95 ? -17.031 10.374 2.823 1.00 93.12 95 GLU A CA 1
ATOM 751 C C . GLU A 1 95 ? -17.679 9.174 2.116 1.00 93.12 95 GLU A C 1
ATOM 753 O O . GLU A 1 95 ? -18.690 8.658 2.596 1.00 93.12 95 GLU A O 1
ATOM 758 N N . PHE A 1 96 ? -17.072 8.672 1.033 1.00 94.12 96 PHE A N 1
ATOM 759 C CA . PHE A 1 96 ? -17.570 7.482 0.331 1.00 94.12 96 PHE A CA 1
ATOM 760 C C . PHE A 1 96 ? -17.434 6.215 1.180 1.00 94.12 96 PHE A C 1
ATOM 762 O O . PHE A 1 96 ? -18.346 5.389 1.212 1.00 94.12 96 PHE A O 1
ATOM 769 N N . LEU A 1 97 ? -16.343 6.088 1.941 1.00 94.88 97 LEU A N 1
ATOM 770 C CA . LEU A 1 97 ? -16.183 4.975 2.879 1.00 94.88 97 LEU A CA 1
ATOM 771 C C . LEU A 1 97 ? -17.079 5.128 4.098 1.00 94.88 97 LEU A C 1
ATOM 773 O O . LEU A 1 97 ? -17.578 4.136 4.606 1.00 94.88 97 LEU A O 1
ATOM 777 N N . LYS A 1 98 ? -17.351 6.348 4.560 1.00 92.38 98 LYS A N 1
ATOM 778 C CA . LYS A 1 98 ? -18.317 6.556 5.642 1.00 92.38 98 LYS A CA 1
ATOM 779 C C . LYS A 1 98 ? -19.716 6.072 5.247 1.00 92.38 98 LYS A C 1
ATOM 781 O O . LYS A 1 98 ? -20.410 5.495 6.079 1.00 92.38 98 LYS A O 1
ATOM 786 N N . ALA A 1 99 ? -20.114 6.281 3.991 1.00 92.62 99 ALA A N 1
ATOM 787 C CA . ALA A 1 99 ? -21.399 5.814 3.477 1.00 92.62 99 ALA A CA 1
ATOM 788 C C . ALA A 1 99 ? -21.476 4.278 3.362 1.00 92.62 99 ALA A C 1
ATOM 790 O O . ALA A 1 99 ? -22.501 3.708 3.722 1.00 92.62 99 ALA A O 1
ATOM 791 N N . GLY A 1 100 ? -20.410 3.612 2.895 1.00 92.62 100 GLY A N 1
ATOM 792 C CA . GLY A 1 100 ? -20.407 2.154 2.669 1.00 92.62 100 GLY A CA 1
ATOM 793 C C . GLY A 1 100 ? -19.891 1.291 3.832 1.00 92.62 100 GLY A C 1
ATOM 794 O O . GLY A 1 100 ? -20.318 0.154 4.002 1.00 92.62 100 GLY A O 1
ATOM 795 N N . CYS A 1 101 ? -18.979 1.817 4.646 1.00 94.44 101 CYS A N 1
ATOM 796 C CA . CYS A 1 101 ? -18.286 1.112 5.735 1.00 94.44 101 CYS A CA 1
ATOM 797 C C . CYS A 1 101 ? -18.679 1.634 7.129 1.00 94.44 101 CYS A C 1
ATOM 799 O O . CYS A 1 101 ? -18.172 1.156 8.148 1.00 94.44 101 CYS A O 1
ATOM 801 N N . GLY A 1 102 ? -19.549 2.647 7.210 1.00 91.44 102 GLY A N 1
ATOM 802 C CA . GLY A 1 102 ? -19.977 3.252 8.469 1.00 91.44 102 GLY A CA 1
ATOM 803 C C . GLY A 1 102 ? -18.798 3.819 9.264 1.00 91.44 102 GLY A C 1
ATOM 804 O O . GLY A 1 102 ? -18.164 4.790 8.859 1.00 91.44 102 GLY A O 1
ATOM 805 N N . LYS A 1 103 ? -18.505 3.218 10.422 1.00 89.94 103 LYS A N 1
ATOM 806 C CA . LYS A 1 103 ? -17.366 3.588 11.288 1.00 89.94 103 LYS A CA 1
ATOM 807 C C . LYS A 1 103 ? -16.112 2.738 11.043 1.00 89.94 103 LYS A C 1
ATOM 809 O O . LYS A 1 103 ? -15.071 3.012 11.635 1.00 89.94 103 LYS A O 1
ATOM 814 N N . SER A 1 104 ? -16.199 1.716 10.193 1.00 91.12 104 SER A N 1
ATOM 815 C CA . SER A 1 104 ? -15.129 0.752 9.920 1.00 91.12 104 SER A CA 1
ATOM 816 C C . SER A 1 104 ? -14.231 1.227 8.775 1.00 91.12 104 SER A C 1
ATOM 818 O O . SER A 1 104 ? -14.112 0.571 7.743 1.00 91.12 104 SER A O 1
ATOM 820 N N . PHE A 1 105 ? -13.630 2.410 8.922 1.00 93.94 105 PHE A N 1
ATOM 821 C CA . PHE A 1 105 ? -12.690 2.945 7.936 1.00 93.94 105 PHE A CA 1
ATOM 822 C C . PHE A 1 105 ? -11.578 3.774 8.583 1.00 93.94 105 PHE A C 1
ATOM 824 O O . PHE A 1 105 ? -11.734 4.369 9.654 1.00 93.94 105 PHE A O 1
ATOM 831 N N . ALA A 1 106 ? -10.434 3.834 7.911 1.00 95.25 106 ALA A N 1
ATOM 832 C CA . ALA A 1 106 ? -9.267 4.578 8.358 1.00 95.25 106 ALA A CA 1
ATOM 833 C C . ALA A 1 106 ? -8.424 5.076 7.177 1.00 95.25 106 ALA A C 1
ATOM 835 O O . ALA A 1 106 ? -8.599 4.608 6.054 1.00 95.25 106 ALA A O 1
ATOM 836 N N . PRO A 1 107 ? -7.501 6.028 7.393 1.00 95.69 107 PRO A N 1
ATOM 837 C CA . PRO A 1 107 ? -6.424 6.262 6.447 1.00 95.69 107 PRO A CA 1
ATOM 838 C C . PRO A 1 107 ? -5.622 4.975 6.243 1.00 95.69 107 PRO A C 1
ATOM 840 O O . PRO A 1 107 ? -5.315 4.273 7.211 1.00 95.69 107 PRO A O 1
ATOM 843 N N . PHE A 1 108 ? -5.261 4.693 4.998 1.00 97.06 108 PHE A N 1
ATOM 844 C CA . PHE A 1 108 ? -4.255 3.690 4.692 1.00 97.06 108 PHE A CA 1
ATOM 845 C C . PHE A 1 108 ? -2.882 4.228 5.143 1.00 97.06 108 PHE A C 1
ATOM 847 O O . PHE A 1 108 ? -2.562 5.389 4.844 1.00 97.06 108 PHE A O 1
ATOM 854 N N . PRO A 1 109 ? -2.096 3.452 5.910 1.00 97.00 109 PRO A N 1
ATOM 855 C CA . PRO A 1 109 ? -0.852 3.944 6.495 1.00 97.00 109 PRO A CA 1
ATOM 856 C C . PRO A 1 109 ? 0.195 4.245 5.415 1.00 97.00 109 PRO A C 1
ATOM 858 O O . PRO A 1 109 ? 0.298 3.532 4.421 1.00 97.00 109 PRO A O 1
ATOM 861 N N . ALA A 1 110 ? 0.950 5.328 5.609 1.00 97.25 110 ALA A N 1
ATOM 862 C CA . ALA A 1 110 ? 2.086 5.672 4.757 1.00 97.25 110 ALA A CA 1
ATOM 863 C C . ALA A 1 110 ? 3.222 4.650 4.932 1.00 97.25 110 ALA A C 1
ATOM 865 O O . ALA A 1 110 ? 3.304 3.994 5.977 1.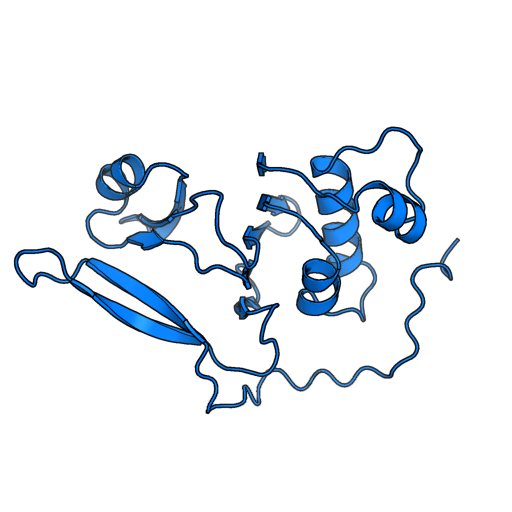00 97.25 110 ALA A O 1
ATOM 866 N N . GLY A 1 111 ? 4.060 4.486 3.908 1.00 97.50 111 GLY A N 1
ATOM 867 C CA . GLY A 1 111 ? 5.208 3.571 3.964 1.00 97.50 111 GLY A CA 1
ATOM 868 C C . GLY A 1 111 ? 4.804 2.100 4.106 1.00 97.50 111 GLY A C 1
ATOM 869 O O . GLY A 1 111 ? 5.555 1.279 4.648 1.00 97.50 111 GLY A O 1
ATOM 870 N N . CYS A 1 112 ? 3.580 1.765 3.688 1.00 97.94 112 CYS A N 1
ATOM 871 C CA . CYS A 1 112 ? 2.984 0.449 3.868 1.00 97.94 112 CYS A CA 1
ATOM 872 C C . CYS A 1 112 ? 2.402 -0.111 2.574 1.00 97.94 112 CYS A C 1
ATOM 874 O O . CYS A 1 112 ? 2.042 0.614 1.643 1.00 97.94 112 CYS A O 1
ATOM 876 N N . TYR A 1 113 ? 2.259 -1.432 2.568 1.00 97.56 113 TYR A N 1
ATOM 877 C CA . TYR A 1 113 ? 1.523 -2.174 1.562 1.00 97.56 113 TYR A CA 1
ATOM 878 C C . TYR A 1 113 ? 0.581 -3.186 2.203 1.00 97.56 113 TYR A C 1
ATOM 880 O O . TYR A 1 113 ? 0.782 -3.632 3.333 1.00 97.56 113 TYR A O 1
ATOM 888 N N . PHE A 1 114 ? -0.463 -3.546 1.471 1.00 97.38 114 PHE A N 1
ATOM 889 C CA . PHE A 1 114 ? -1.405 -4.587 1.842 1.00 97.38 114 PHE A CA 1
ATOM 890 C C . PHE A 1 114 ? -1.539 -5.581 0.699 1.00 97.38 114 PHE A C 1
ATOM 892 O O . PHE A 1 114 ? -1.705 -5.191 -0.458 1.00 97.38 114 PHE A O 1
ATOM 899 N N . SER A 1 115 ? -1.537 -6.860 1.056 1.00 95.38 115 SER A N 1
ATOM 900 C CA . SER A 1 115 ? -2.015 -7.921 0.184 1.00 95.38 115 SER A CA 1
ATOM 901 C C . SER A 1 115 ? -2.940 -8.854 0.944 1.00 95.38 115 SER A C 1
ATOM 903 O O . SER A 1 115 ? -2.679 -9.163 2.107 1.00 95.38 115 SER A O 1
ATOM 905 N N . ASN A 1 116 ? -3.988 -9.369 0.306 1.00 93.56 116 ASN A N 1
ATOM 906 C CA . ASN A 1 116 ? -4.902 -10.312 0.963 1.00 93.56 116 ASN A CA 1
ATOM 907 C C . ASN A 1 116 ? -4.224 -11.635 1.369 1.00 93.56 116 ASN A C 1
ATOM 909 O O . ASN A 1 116 ? -4.744 -12.330 2.235 1.00 93.56 116 ASN A O 1
ATOM 913 N N . ASN A 1 117 ? -3.060 -11.965 0.800 1.00 90.12 117 ASN A N 1
ATOM 914 C CA . ASN A 1 117 ? -2.256 -13.130 1.188 1.00 90.12 117 ASN A CA 1
ATOM 915 C C . ASN A 1 117 ? -1.163 -12.834 2.240 1.00 90.12 117 ASN A C 1
ATOM 917 O O . ASN A 1 117 ? -0.718 -13.758 2.913 1.00 90.12 117 ASN A O 1
ATOM 921 N N . MET A 1 118 ? -0.725 -11.579 2.398 1.00 89.06 118 MET A N 1
ATOM 922 C CA . MET A 1 118 ? 0.387 -11.199 3.293 1.00 89.06 118 MET A CA 1
ATOM 923 C C . MET A 1 118 ? -0.033 -10.296 4.456 1.00 89.06 118 MET A C 1
ATOM 925 O O . MET A 1 118 ? 0.770 -10.048 5.361 1.00 89.06 118 MET A O 1
ATOM 929 N N . GLY A 1 119 ? -1.271 -9.805 4.433 1.00 93.44 119 GLY A N 1
ATOM 930 C CA . GLY A 1 119 ? -1.755 -8.778 5.340 1.00 93.44 119 GLY A CA 1
ATOM 931 C C . GLY A 1 119 ? -1.150 -7.405 5.046 1.00 93.44 119 GLY A C 1
ATOM 932 O O . GLY A 1 119 ? -0.601 -7.149 3.973 1.00 93.44 119 GLY A O 1
ATOM 933 N N . LEU A 1 120 ? -1.296 -6.510 6.019 1.00 95.62 120 LEU A N 1
ATOM 934 C CA . LEU A 1 120 ? -0.729 -5.165 6.005 1.00 95.62 120 LEU A CA 1
ATOM 935 C C . LEU A 1 120 ? 0.694 -5.202 6.577 1.00 95.62 120 LEU A C 1
ATOM 937 O O . LEU A 1 120 ? 0.895 -5.737 7.668 1.00 95.62 120 LEU A O 1
ATOM 941 N N . ARG A 1 121 ? 1.661 -4.611 5.873 1.00 95.44 121 ARG A N 1
ATOM 942 C CA . ARG A 1 121 ? 3.081 -4.565 6.258 1.00 95.44 121 ARG A CA 1
ATOM 943 C C . ARG A 1 121 ? 3.680 -3.198 5.951 1.00 95.44 121 ARG A C 1
ATOM 945 O O . ARG A 1 121 ? 3.230 -2.517 5.032 1.00 95.44 121 ARG A O 1
ATOM 952 N N . SER A 1 122 ? 4.702 -2.804 6.706 1.00 96.19 122 SER A N 1
ATOM 953 C CA . SER A 1 122 ? 5.516 -1.635 6.364 1.00 96.19 122 SER A CA 1
ATOM 954 C C . SER A 1 122 ? 6.650 -2.068 5.444 1.00 96.19 122 SER A C 1
ATOM 956 O O . SER A 1 122 ? 7.322 -3.051 5.736 1.00 96.19 122 SER A O 1
ATOM 958 N N . TYR A 1 123 ? 6.861 -1.356 4.339 1.00 95.25 123 TYR A N 1
ATOM 959 C CA . TYR A 1 123 ? 8.077 -1.523 3.538 1.00 95.25 123 TYR A CA 1
ATOM 960 C C . TYR A 1 123 ? 9.167 -0.520 3.934 1.00 95.25 123 TYR A C 1
ATOM 962 O O . TYR A 1 123 ? 10.338 -0.748 3.659 1.00 95.25 123 TYR A O 1
ATOM 970 N N . GLU A 1 124 ? 8.794 0.568 4.611 1.00 94.62 124 GLU A N 1
ATOM 971 C CA . GLU A 1 124 ? 9.735 1.514 5.221 1.00 94.62 124 GLU A CA 1
ATOM 972 C C . GLU A 1 124 ? 10.447 0.896 6.437 1.00 94.62 124 GLU A C 1
ATOM 974 O O . GLU A 1 124 ? 11.638 1.106 6.672 1.00 94.62 124 GLU A O 1
ATOM 979 N N . HIS A 1 125 ? 9.714 0.079 7.194 1.00 94.69 125 HIS A N 1
ATOM 980 C CA . HIS A 1 125 ? 10.175 -0.606 8.394 1.00 94.69 125 HIS A CA 1
ATOM 981 C C . HIS A 1 125 ? 9.843 -2.107 8.312 1.00 94.69 125 HIS A C 1
ATOM 983 O O . HIS A 1 125 ? 8.995 -2.600 9.062 1.00 94.69 125 HIS A O 1
ATOM 989 N N . PRO A 1 126 ? 10.491 -2.854 7.395 1.00 91.75 126 PRO A N 1
ATOM 990 C CA . PRO A 1 126 ? 10.101 -4.224 7.059 1.00 91.75 126 PRO A CA 1
ATOM 991 C C . PRO A 1 126 ? 10.333 -5.230 8.183 1.00 91.75 126 PRO A C 1
ATOM 993 O O . PRO A 1 126 ? 9.773 -6.315 8.145 1.00 91.75 126 PRO A O 1
ATOM 996 N N . LEU A 1 127 ? 11.136 -4.893 9.194 1.00 91.06 127 LEU A N 1
ATOM 997 C CA . LEU A 1 127 ? 11.417 -5.779 10.325 1.00 91.06 127 LEU A CA 1
ATOM 998 C C . LEU A 1 127 ? 10.563 -5.460 11.553 1.00 91.06 127 LEU A C 1
ATOM 1000 O O . LEU A 1 127 ? 10.763 -6.083 12.594 1.00 91.06 127 LEU A O 1
ATOM 1004 N N . GLN A 1 128 ? 9.668 -4.475 11.480 1.00 92.38 128 GLN A N 1
ATOM 1005 C CA . GLN A 1 128 ? 8.906 -3.975 12.618 1.00 92.38 128 GLN A CA 1
ATOM 1006 C C . GLN A 1 128 ? 7.430 -4.353 12.507 1.00 92.38 128 GLN A C 1
ATOM 1008 O O . GLN A 1 128 ? 6.833 -4.318 11.431 1.00 92.38 128 GLN A O 1
ATOM 1013 N N . LYS A 1 129 ? 6.809 -4.654 13.653 1.00 90.31 129 LYS A N 1
ATOM 1014 C CA . LYS A 1 129 ? 5.370 -4.943 13.698 1.00 90.31 129 LYS A CA 1
ATOM 1015 C C . LYS A 1 129 ? 4.542 -3.672 13.528 1.00 90.31 129 LYS A C 1
ATOM 1017 O O . LYS A 1 129 ? 4.859 -2.622 14.087 1.00 90.31 129 LYS A O 1
ATOM 1022 N N . LEU A 1 130 ? 3.413 -3.789 12.833 1.00 93.25 130 LEU A N 1
ATOM 1023 C CA . LEU A 1 130 ? 2.369 -2.765 12.833 1.00 93.25 130 LEU A CA 1
ATOM 1024 C C . LEU A 1 130 ? 1.418 -2.975 14.016 1.00 93.25 130 LEU A C 1
ATOM 1026 O O . LEU A 1 130 ? 0.945 -4.083 14.267 1.00 93.25 130 LEU A O 1
ATOM 1030 N N . LYS A 1 131 ? 1.100 -1.894 14.728 1.00 93.25 131 LYS A N 1
ATOM 1031 C CA . LYS A 1 131 ? 0.112 -1.870 15.811 1.00 93.25 131 LYS A CA 1
ATOM 1032 C C . LYS A 1 131 ? -1.128 -1.097 15.394 1.00 93.25 131 LYS A C 1
ATOM 1034 O O . LYS A 1 131 ? -1.035 0.020 14.882 1.00 93.25 131 LYS A O 1
ATOM 1039 N N . ALA A 1 132 ? -2.289 -1.684 15.671 1.00 91.31 132 ALA A N 1
ATOM 1040 C CA . ALA A 1 132 ? -3.567 -1.002 15.555 1.00 91.31 132 ALA A CA 1
ATOM 1041 C C . ALA A 1 132 ? -3.691 0.062 16.657 1.00 91.31 132 ALA A C 1
ATOM 1043 O O . ALA A 1 132 ? -3.465 -0.213 17.836 1.00 91.31 132 ALA A O 1
ATOM 1044 N N . VAL A 1 133 ? -4.064 1.277 16.269 1.00 90.94 133 VAL A N 1
ATOM 1045 C CA . VAL A 1 133 ? -4.294 2.411 17.163 1.00 90.94 133 VAL A CA 1
ATOM 1046 C C . VAL A 1 133 ? -5.765 2.806 17.049 1.00 90.94 133 VAL A C 1
ATOM 1048 O O . VAL A 1 133 ? -6.193 3.193 15.954 1.00 90.94 133 VAL A O 1
ATOM 1051 N N . PRO A 1 134 ? -6.549 2.723 18.142 1.00 87.50 134 PRO A N 1
ATOM 1052 C CA . PRO A 1 134 ? -7.935 3.168 18.139 1.00 87.50 134 PRO A CA 1
ATOM 1053 C C . PRO A 1 134 ? -8.033 4.620 17.680 1.00 87.50 134 PRO A C 1
ATOM 1055 O O . PRO A 1 134 ? -7.283 5.481 18.146 1.00 87.50 134 PRO A O 1
ATOM 1058 N N . ARG A 1 135 ? -8.961 4.898 16.767 1.00 87.00 135 ARG A N 1
ATOM 1059 C CA . ARG A 1 135 ? -9.307 6.271 16.394 1.00 87.00 135 ARG A CA 1
ATOM 1060 C C . ARG A 1 135 ? -10.608 6.641 17.081 1.00 87.00 135 ARG A C 1
ATOM 1062 O O . ARG A 1 135 ? -11.493 5.802 17.209 1.00 87.00 135 ARG A O 1
ATOM 1069 N N . VAL A 1 136 ? -10.725 7.895 17.494 1.00 86.31 136 VAL A N 1
ATOM 1070 C CA . VAL A 1 136 ? -11.956 8.454 18.056 1.00 86.31 136 VAL A CA 1
ATOM 1071 C C . VAL A 1 136 ? -12.333 9.727 17.309 1.00 86.31 136 VAL A C 1
ATOM 1073 O O . VAL A 1 136 ? -11.457 10.415 16.780 1.00 86.31 136 VAL A O 1
ATOM 1076 N N . ASP A 1 137 ? -13.627 10.014 17.214 1.00 79.44 137 ASP A N 1
ATOM 1077 C CA . ASP A 1 137 ? -14.123 11.296 16.720 1.00 79.44 137 ASP A CA 1
ATOM 1078 C C . ASP A 1 137 ? -14.015 12.399 17.787 1.00 79.44 137 ASP A C 1
ATOM 1080 O O . ASP A 1 137 ? -13.571 12.175 18.915 1.00 79.44 137 ASP A O 1
ATOM 1084 N N . SER A 1 138 ? -14.434 13.616 17.430 1.00 79.00 138 SER A N 1
ATOM 1085 C CA . SER A 1 138 ? -14.456 14.766 18.342 1.00 79.00 138 SER A CA 1
ATOM 1086 C C . SER A 1 138 ? -15.402 14.597 19.537 1.00 79.00 138 SER A C 1
ATOM 1088 O O . SER A 1 138 ? -15.314 15.373 20.485 1.00 79.00 138 SER A O 1
ATOM 1090 N N . GLN A 1 139 ? -16.288 13.597 19.516 1.00 83.50 139 GLN A N 1
ATOM 1091 C CA . GLN A 1 139 ? -17.193 13.239 20.609 1.00 83.50 139 GLN A CA 1
ATOM 1092 C C . GLN A 1 139 ? -16.681 12.035 21.421 1.00 83.50 139 GLN A C 1
ATOM 1094 O O . GLN A 1 139 ? -17.381 11.554 22.311 1.00 83.50 139 GLN A O 1
ATOM 1099 N N . GLY A 1 140 ? -15.475 11.534 21.130 1.00 79.19 140 GLY A N 1
ATOM 1100 C CA . GLY A 1 140 ? -14.881 10.381 21.805 1.00 79.19 140 GLY A CA 1
ATOM 1101 C C . GLY A 1 140 ? -15.429 9.026 21.348 1.00 79.19 140 GLY A C 1
ATOM 1102 O O . GLY A 1 140 ? -15.111 8.009 21.964 1.00 79.19 140 GLY A O 1
ATOM 1103 N N . GLN A 1 141 ? -16.232 8.966 20.282 1.00 79.12 141 GLN A N 1
ATOM 1104 C CA . GLN A 1 141 ? -16.738 7.699 19.751 1.00 79.12 141 GLN A CA 1
ATOM 1105 C C . GLN A 1 141 ? -15.700 7.038 18.845 1.00 79.12 141 GLN A C 1
ATOM 1107 O O . GLN A 1 141 ? -15.067 7.700 18.027 1.00 79.12 141 GLN A O 1
ATOM 1112 N N . ALA A 1 142 ? -15.558 5.716 18.939 1.00 80.56 142 ALA A N 1
ATOM 1113 C CA . ALA A 1 142 ? -14.608 4.966 18.121 1.00 80.56 142 ALA A CA 1
ATOM 1114 C C . ALA A 1 142 ? -14.897 5.086 16.605 1.00 80.56 142 ALA A C 1
ATOM 1116 O O . ALA A 1 142 ? -16.033 4.898 16.162 1.00 80.56 142 ALA A O 1
ATOM 1117 N N . LEU A 1 143 ? -13.847 5.344 15.819 1.00 81.31 143 LEU A N 1
ATOM 1118 C CA . LEU A 1 143 ? -13.813 5.474 14.355 1.00 81.31 143 LEU A CA 1
ATOM 1119 C C . LEU A 1 143 ? -12.813 4.475 13.746 1.00 81.31 143 LEU A C 1
ATOM 1121 O O . LEU A 1 143 ? -11.808 4.858 13.142 1.00 81.31 143 LEU A O 1
ATOM 1125 N N . GLY A 1 144 ? -13.057 3.181 13.956 1.00 80.75 144 GLY A N 1
ATOM 1126 C CA . GLY A 1 144 ? -12.159 2.124 13.493 1.00 80.75 144 GLY A CA 1
ATOM 1127 C C . GLY A 1 144 ? -10.760 2.219 14.119 1.00 80.75 144 GLY A C 1
ATOM 1128 O O . GLY A 1 144 ? -10.571 2.786 15.200 1.00 80.75 144 GLY A O 1
ATOM 1129 N N . ALA A 1 145 ? -9.763 1.658 13.435 1.00 86.69 145 ALA A N 1
ATOM 1130 C CA . ALA A 1 145 ? -8.370 1.685 13.871 1.00 86.69 145 ALA A CA 1
ATOM 1131 C C . ALA A 1 145 ? -7.451 2.162 12.742 1.00 86.69 145 ALA A C 1
ATOM 1133 O O . ALA A 1 145 ? -7.578 1.731 11.597 1.00 86.69 145 ALA A O 1
ATOM 1134 N N . GLY A 1 146 ? -6.522 3.057 13.075 1.00 89.88 146 GLY A N 1
ATOM 1135 C CA . GLY A 1 146 ? -5.353 3.331 12.241 1.00 89.88 146 GLY A CA 1
ATOM 1136 C C . GLY A 1 146 ? -4.236 2.338 12.553 1.00 89.88 146 GLY A C 1
ATOM 1137 O O . GLY A 1 146 ? -4.328 1.588 13.521 1.00 89.88 146 GLY A O 1
ATOM 1138 N N . PHE A 1 147 ? -3.160 2.362 11.775 1.00 92.94 147 PHE A N 1
ATOM 1139 C CA . PHE A 1 147 ? -1.988 1.518 12.009 1.00 92.94 147 PHE A CA 1
ATOM 1140 C C . PHE A 1 147 ? -0.733 2.379 12.093 1.00 92.94 147 PHE A C 1
ATOM 1142 O O . PHE A 1 147 ? -0.604 3.365 11.367 1.00 92.94 147 PHE A O 1
ATOM 1149 N N . LYS A 1 148 ? 0.173 2.025 13.006 1.00 92.19 148 LYS A N 1
ATOM 1150 C CA . LYS A 1 148 ? 1.491 2.651 13.156 1.00 92.19 148 LYS A CA 1
ATOM 1151 C C . LYS A 1 148 ? 2.551 1.581 13.365 1.00 92.19 148 LYS A C 1
ATOM 1153 O O . LYS A 1 148 ? 2.264 0.542 13.954 1.00 92.19 148 LYS A O 1
ATOM 1158 N N . VAL A 1 149 ? 3.768 1.857 12.915 1.00 92.12 149 VAL A N 1
ATOM 1159 C CA . VAL A 1 149 ? 4.921 0.989 13.161 1.00 92.12 149 VAL A CA 1
ATOM 1160 C C . VAL A 1 149 ? 5.303 1.052 14.636 1.00 92.12 149 VAL A C 1
ATOM 1162 O O . VAL A 1 149 ? 5.414 2.132 15.218 1.00 92.12 149 VAL A O 1
ATOM 1165 N N . ASP A 1 150 ? 5.496 -0.112 15.248 1.00 91.31 150 ASP A N 1
ATOM 1166 C CA . ASP A 1 150 ? 6.098 -0.231 16.566 1.00 91.31 150 ASP A CA 1
ATOM 1167 C C . ASP A 1 150 ? 7.608 -0.421 16.445 1.00 91.31 150 ASP A C 1
ATOM 1169 O O . ASP A 1 150 ? 8.103 -1.529 16.240 1.00 91.31 150 ASP A O 1
ATOM 1173 N N . MET A 1 151 ? 8.344 0.671 16.632 1.00 87.81 151 MET A N 1
ATOM 1174 C CA . MET A 1 151 ? 9.805 0.682 16.520 1.00 87.81 151 MET A CA 1
ATOM 1175 C C . MET A 1 151 ? 10.515 -0.206 17.551 1.00 87.81 151 MET A C 1
ATOM 1177 O O . MET A 1 151 ? 11.691 -0.516 17.373 1.00 87.81 151 MET A O 1
ATOM 1181 N N . ASN A 1 152 ? 9.820 -0.637 18.607 1.00 86.81 152 ASN A N 1
ATOM 1182 C CA . ASN A 1 152 ? 10.403 -1.439 19.681 1.00 86.81 152 ASN A CA 1
ATOM 1183 C C . ASN A 1 152 ? 10.203 -2.948 19.499 1.00 86.81 152 ASN A C 1
ATOM 1185 O O . ASN A 1 152 ? 10.803 -3.727 20.239 1.00 86.81 152 ASN A O 1
ATOM 1189 N N . THR A 1 153 ? 9.373 -3.373 18.541 1.00 86.25 153 THR A N 1
ATOM 1190 C CA . THR A 1 153 ? 9.025 -4.788 18.365 1.00 86.25 153 THR A CA 1
ATOM 1191 C C . THR A 1 153 ? 9.426 -5.271 16.983 1.00 86.25 153 THR A C 1
ATOM 1193 O O . THR A 1 153 ? 8.901 -4.801 15.973 1.00 86.25 153 THR A O 1
ATOM 1196 N N . LYS A 1 154 ? 10.325 -6.260 16.946 1.00 83.50 154 LYS A N 1
ATOM 1197 C CA . LYS A 1 154 ? 10.673 -6.955 15.708 1.00 83.50 154 LYS A CA 1
ATOM 1198 C C . LYS A 1 154 ? 9.580 -7.937 15.311 1.00 83.50 154 LYS A C 1
ATOM 1200 O O . LYS A 1 154 ? 8.965 -8.578 16.167 1.00 83.50 154 LYS A O 1
ATOM 1205 N N . ASP A 1 155 ? 9.350 -8.055 14.014 1.00 79.69 155 ASP A N 1
ATOM 1206 C CA . ASP A 1 155 ? 8.458 -9.058 13.464 1.00 79.69 155 ASP A CA 1
ATOM 1207 C C . ASP A 1 155 ? 9.224 -10.354 13.176 1.00 79.69 155 ASP A C 1
ATOM 1209 O O . ASP A 1 155 ? 9.932 -10.486 12.178 1.00 79.69 155 ASP A O 1
ATOM 1213 N N . GLU A 1 156 ? 9.129 -11.302 14.110 1.00 69.88 156 GLU A N 1
ATOM 1214 C CA . GLU A 1 156 ? 9.809 -12.600 14.031 1.00 69.88 156 GLU A CA 1
ATOM 1215 C C . GLU A 1 156 ? 9.294 -13.469 12.871 1.00 69.88 156 GLU A C 1
ATOM 1217 O O . GLU A 1 156 ? 10.029 -14.327 12.381 1.00 69.88 156 GLU A O 1
ATOM 1222 N N . ASP A 1 157 ? 8.091 -13.186 12.358 1.00 67.19 157 ASP A N 1
ATOM 1223 C CA . ASP A 1 157 ? 7.495 -13.890 11.218 1.00 67.19 157 ASP A CA 1
ATOM 1224 C C . ASP A 1 157 ? 8.080 -13.428 9.860 1.00 67.19 157 ASP A C 1
ATOM 1226 O O . ASP A 1 157 ? 7.774 -14.014 8.820 1.00 67.19 157 ASP A O 1
ATOM 1230 N N . ILE A 1 158 ? 8.932 -12.386 9.841 1.00 63.22 158 ILE A N 1
ATOM 1231 C CA . ILE A 1 158 ? 9.517 -11.770 8.625 1.00 63.22 158 ILE A CA 1
ATOM 1232 C C . ILE A 1 158 ? 10.946 -12.265 8.332 1.00 63.22 158 ILE A C 1
ATOM 1234 O O . ILE A 1 158 ? 11.606 -11.768 7.423 1.00 63.22 158 ILE A O 1
ATOM 1238 N N . ILE A 1 159 ? 11.464 -13.275 9.042 1.00 53.72 159 ILE A N 1
ATOM 1239 C CA . ILE A 1 159 ? 12.806 -13.823 8.760 1.00 53.72 159 ILE A CA 1
ATOM 1240 C C . ILE A 1 159 ? 12.812 -14.550 7.397 1.00 53.72 159 ILE A C 1
ATOM 1242 O O . ILE A 1 159 ? 12.708 -15.773 7.298 1.00 53.72 159 ILE A O 1
ATOM 1246 N N . HIS A 1 160 ? 12.970 -13.780 6.322 1.00 52.62 160 HIS A N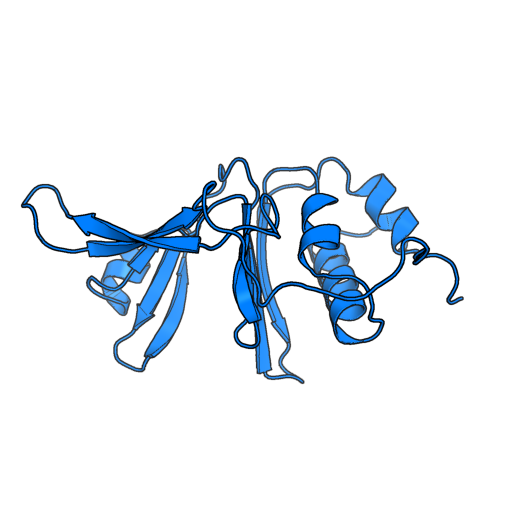 1
ATOM 1247 C CA . HIS A 1 160 ? 13.201 -14.247 4.966 1.00 52.62 160 HIS A CA 1
ATOM 1248 C C . HIS A 1 160 ? 14.675 -14.657 4.837 1.00 52.62 160 HIS A C 1
ATOM 1250 O O . HIS A 1 160 ? 15.579 -13.826 4.790 1.00 52.62 160 HIS A O 1
ATOM 1256 N N . ARG A 1 161 ? 14.938 -15.969 4.788 1.00 49.25 161 ARG A N 1
ATOM 1257 C CA . ARG A 1 161 ? 16.240 -1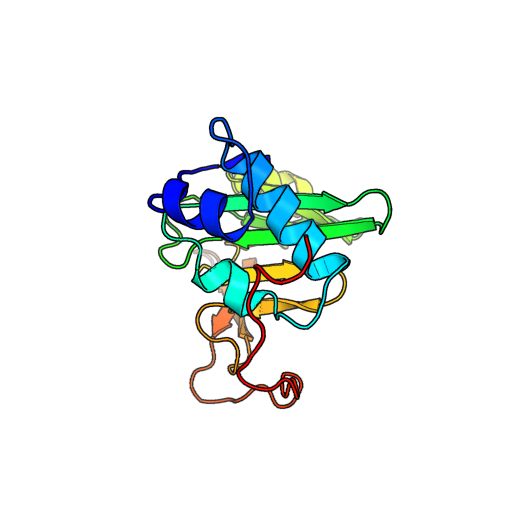6.525 4.384 1.00 49.25 161 ARG A CA 1
ATOM 1258 C C . ARG A 1 161 ? 16.450 -16.304 2.881 1.00 49.25 161 ARG A C 1
ATOM 1260 O O . ARG A 1 161 ? 16.118 -17.192 2.104 1.00 49.25 161 ARG A O 1
ATOM 1267 N N . VAL A 1 162 ? 17.011 -15.173 2.457 1.00 50.19 162 VAL A N 1
ATOM 1268 C CA . VAL A 1 162 ? 17.526 -15.027 1.082 1.00 50.19 162 VAL A CA 1
ATOM 1269 C C . VAL A 1 162 ? 18.806 -14.188 1.087 1.00 50.19 162 VAL A C 1
ATOM 1271 O O . VAL A 1 162 ? 18.849 -13.114 1.680 1.00 50.19 162 VAL A O 1
ATOM 1274 N N . GLY A 1 163 ? 19.864 -14.731 0.476 1.00 40.66 163 GLY A N 1
ATOM 1275 C CA . GLY A 1 163 ? 21.206 -14.15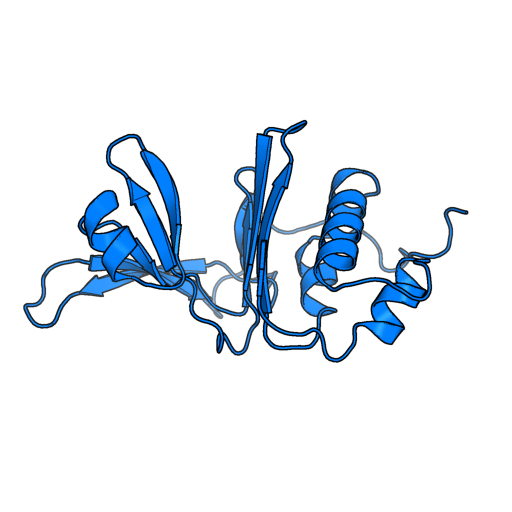0 0.412 1.00 40.66 163 GLY A CA 1
ATOM 1276 C C . GLY A 1 163 ? 21.332 -12.973 -0.560 1.00 40.66 163 GLY A C 1
ATOM 1277 O O . GLY A 1 163 ? 20.530 -12.792 -1.471 1.00 40.66 163 GLY A O 1
ATOM 1278 N N . SER A 1 164 ? 22.378 -12.185 -0.347 1.00 43.81 164 SER A N 1
ATOM 1279 C CA . SER A 1 164 ? 22.651 -10.840 -0.865 1.00 43.81 164 SER A CA 1
ATOM 1280 C C . SER A 1 164 ? 22.843 -10.679 -2.387 1.00 43.81 164 SER A C 1
ATOM 1282 O O . SER A 1 164 ? 23.331 -9.635 -2.807 1.00 43.81 164 SER A O 1
ATOM 1284 N N . GLU A 1 165 ? 22.509 -11.661 -3.227 1.00 43.56 165 GLU A N 1
ATOM 1285 C CA . GLU A 1 165 ? 23.001 -11.732 -4.621 1.00 43.56 165 GLU A CA 1
ATOM 1286 C C . GLU A 1 165 ? 21.917 -11.885 -5.695 1.00 43.56 165 GLU A C 1
ATOM 1288 O O . GLU A 1 165 ? 22.151 -12.445 -6.763 1.00 43.56 165 GLU A O 1
ATOM 1293 N N . ALA A 1 166 ? 20.712 -11.380 -5.463 1.00 44.66 166 ALA A N 1
ATOM 1294 C CA . ALA A 1 166 ? 19.695 -11.418 -6.502 1.00 44.66 166 ALA A CA 1
ATOM 1295 C C . ALA A 1 166 ? 19.815 -10.148 -7.381 1.00 44.66 166 ALA A C 1
ATOM 1297 O O . ALA A 1 166 ? 19.492 -9.035 -6.965 1.00 44.66 166 ALA A O 1
ATOM 1298 N N . ASN A 1 167 ? 20.371 -10.325 -8.584 1.00 48.56 167 ASN A N 1
ATOM 1299 C CA . ASN A 1 167 ? 20.561 -9.304 -9.618 1.00 48.56 167 ASN A CA 1
ATOM 1300 C C . ASN A 1 167 ? 19.442 -9.455 -10.665 1.00 48.56 167 ASN A C 1
ATOM 1302 O O . ASN A 1 167 ? 19.339 -10.501 -11.306 1.00 48.56 167 ASN A O 1
ATOM 1306 N N . TRP A 1 168 ? 18.600 -8.431 -10.832 1.00 52.03 168 TRP A N 1
ATOM 1307 C CA . TRP A 1 168 ? 17.387 -8.456 -11.672 1.00 52.03 168 TRP A CA 1
ATOM 1308 C C . TRP A 1 168 ? 17.637 -8.755 -13.163 1.00 52.03 168 TRP A C 1
ATOM 1310 O O . TRP A 1 168 ? 16.717 -9.128 -13.887 1.00 52.03 168 TRP A O 1
ATOM 1320 N N . SER A 1 169 ? 18.883 -8.615 -13.628 1.00 46.31 169 SER A N 1
ATOM 1321 C CA . SER A 1 169 ? 19.256 -8.655 -15.048 1.00 46.31 169 SER A CA 1
ATOM 1322 C C . SER A 1 169 ? 19.596 -10.040 -15.619 1.00 46.31 169 SER A C 1
ATOM 1324 O O . SER A 1 169 ? 19.833 -10.150 -16.819 1.00 46.31 169 SER A O 1
ATOM 1326 N N . GLN A 1 170 ? 19.630 -11.105 -14.809 1.00 42.53 170 GLN A N 1
ATOM 1327 C CA . GLN A 1 170 ? 20.172 -12.407 -15.245 1.00 42.53 170 GLN A CA 1
ATOM 1328 C C . GLN A 1 170 ? 19.157 -13.420 -15.800 1.00 42.53 170 GLN A C 1
ATOM 1330 O O . GLN A 1 170 ? 19.471 -14.600 -15.927 1.00 42.53 170 GLN A O 1
ATOM 1335 N N . SER A 1 171 ? 17.962 -12.987 -16.192 1.00 45.09 171 SER A N 1
ATOM 1336 C CA . SER A 1 171 ? 17.007 -13.856 -16.895 1.00 45.09 171 SER A CA 1
ATOM 1337 C C . SER A 1 171 ? 16.509 -13.203 -18.182 1.00 45.09 171 SER A C 1
ATOM 1339 O O . SER A 1 171 ? 15.344 -12.808 -18.272 1.00 45.09 171 SER A O 1
ATOM 1341 N N . ILE A 1 172 ? 17.423 -13.081 -19.150 1.00 35.16 172 ILE A N 1
ATOM 1342 C CA . ILE A 1 172 ? 17.134 -12.913 -20.584 1.00 35.16 172 ILE A CA 1
ATOM 1343 C C . ILE A 1 172 ? 17.649 -14.154 -21.306 1.00 35.16 172 ILE A C 1
ATOM 1345 O O . ILE A 1 172 ? 18.810 -14.534 -21.035 1.00 35.16 172 ILE A O 1
#

Secondary structure (DSSP, 8-state):
-EEEEETTHHHHHHHTT--TT--HHHHHHHHHHHHHHS-S--HHHHHHT--EEEEE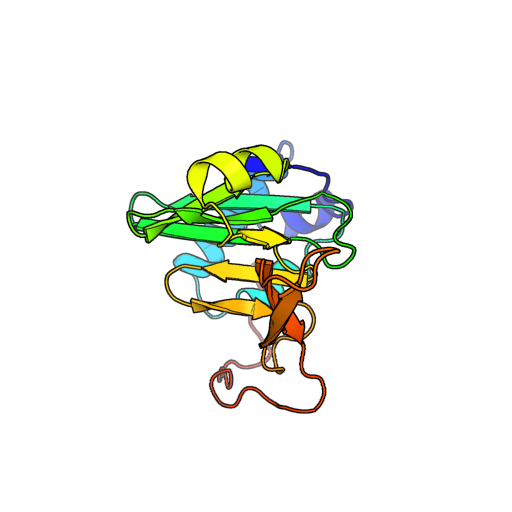EEEETTTTEEEEEE-SS--S--EEEE-TT--EEEESSHHHHHHHHTT-EEEPPTTEEEETTTEEEESSSTTEEEEEEEEE-TTS-EEEEEEEEEEEEE-GGG-----S---TTS--

Foldseek 3Di:
DKDWDFPPPPVLCVQLVHDPDDDPVNSVVSLVCCCVPPDDDDPLVSLVPGDTFMWDWDADPVVRKIKIAGAQVNPQWKKWFAFPVRDIDMDSDVVVCCVGHVLGMDTDHHQWMAMPVPGIAHSVCRQWDKDWAWDADPVRHTRHTDIDTDPVDTDPVRPRPDDDDDRSPPDD

InterPro domains:
  IPR017932 Glutamine amidotransferase type 2 domain [PS51278] (1-119)
  IPR024286 Domain of unknown function DUF3700 [PF12481] (1-149)
  IPR024286 Domain of unknown function DUF3700 [SM01172] (1-149)
  IPR029055 Nucleophile aminohydrolases, N-terminal [G3DSA:3.60.20.10] (1-125)
  IPR029055 Nucleophile aminohydrolases, N-terminal [SSF56235] (2-119)
  IPR044828 Stem-specific protein TSJT1-like [PTHR45952] (1-169)

pLDDT: mean 87.64, std 14.15, range [35.16, 98.25]

Sequence (172 aa):
MFQGTLENLTPLRQEYGLMKNVSEVMLVIEAYKTLRDRGPFPADKVLSEMNGQFVFILYDANNQTVFVAKDCEGKIPLYWGTAEDKALAFSETPEFLKAGCGKSFAPFPAGCYFSNNMGLRSYEHPLQKLKAVPRVDSQGQALGAGFKVDMNTKDEDIIHRVGSEANWSQSI